Protein AF-N4TQP7-F1 (afdb_monomer)

Radius of gyration: 38.08 Å; Cα contacts (8 Å, |Δi|>4): 52; chains: 1; bounding box: 84×31×105 Å

Solvent-accessible surface area (backbone atoms only — not comparable to full-atom values): 7926 Å² total; per-residue (Å²): 114,68,70,67,52,52,54,52,51,53,54,51,49,54,50,49,52,52,56,69,66,53,67,71,96,81,63,83,68,59,61,45,75,50,75,42,82,90,79,52,27,35,31,41,35,31,68,82,77,72,43,75,48,69,77,42,69,65,76,57,92,78,57,82,80,62,89,56,49,68,59,50,53,52,50,52,52,51,52,53,53,51,54,52,51,54,50,52,53,52,50,54,52,52,50,57,53,49,55,51,53,53,49,55,51,50,55,50,51,53,50,52,52,52,50,54,54,49,51,54,50,50,53,53,51,53,54,53,51,57,53,57,65,74,77,110

Foldseek 3Di:
DVVVVVVVVVVVVVVVVVVVVPDDPPDDDQWDWDADPVLRKIWIARVPVRDIDTRHRDPCVPVDDDPCPVVVVVVVVVVVVVVVVVVVVVVVVVVVVVVVVVVVVVVVVVVVVVVVVVVVVVVVVVVVVVVVVVVD

Organism: NCBI:txid992035

Structure (mmCIF, N/CA/C/O backbone):
data_AF-N4TQP7-F1
#
_entry.id   AF-N4TQP7-F1
#
loop_
_atom_site.group_PDB
_atom_site.id
_atom_site.type_symbol
_atom_site.label_atom_id
_atom_site.label_alt_id
_atom_site.label_comp_id
_atom_site.label_asym_id
_atom_site.label_entity_id
_atom_site.label_seq_id
_atom_site.pdbx_PDB_ins_code
_atom_site.Cartn_x
_atom_site.Cartn_y
_atom_site.Cartn_z
_atom_site.occupancy
_atom_site.B_iso_or_equiv
_atom_site.auth_seq_id
_atom_site.auth_comp_id
_atom_site.auth_asym_id
_atom_site.auth_atom_id
_atom_site.pdbx_PDB_model_num
ATOM 1 N N . MET A 1 1 ? 6.923 -3.832 2.686 1.00 53.50 1 MET A N 1
ATOM 2 C CA . MET A 1 1 ? 7.119 -4.840 3.756 1.00 53.50 1 MET A CA 1
ATOM 3 C C . MET A 1 1 ? 6.711 -4.309 5.133 1.00 53.50 1 MET A C 1
ATOM 5 O O . MET A 1 1 ? 6.018 -5.025 5.838 1.00 53.50 1 MET A O 1
ATOM 9 N N . PHE A 1 2 ? 7.025 -3.051 5.471 1.00 53.41 2 PHE A N 1
ATOM 10 C CA . PHE A 1 2 ? 6.707 -2.422 6.765 1.00 53.41 2 PHE A CA 1
ATOM 11 C C . PHE A 1 2 ? 5.224 -2.457 7.191 1.00 53.41 2 PHE A C 1
ATOM 13 O O . PHE A 1 2 ? 4.938 -2.881 8.305 1.00 53.41 2 PHE A O 1
ATOM 20 N N . PHE A 1 3 ? 4.270 -2.126 6.312 1.00 49.91 3 PHE A N 1
ATOM 21 C CA . PHE A 1 3 ? 2.833 -2.115 6.661 1.00 49.91 3 PHE A CA 1
ATOM 22 C C . PHE A 1 3 ? 2.300 -3.467 7.172 1.00 49.91 3 PHE A C 1
ATOM 24 O O . PHE A 1 3 ? 1.521 -3.523 8.121 1.00 49.91 3 PHE A O 1
ATOM 31 N N . LYS A 1 4 ? 2.779 -4.571 6.587 1.00 55.00 4 LYS A N 1
ATOM 32 C CA . LYS A 1 4 ? 2.348 -5.935 6.931 1.00 55.00 4 LYS A CA 1
ATOM 33 C C . LYS A 1 4 ? 2.847 -6.369 8.313 1.00 55.00 4 LYS A C 1
ATOM 35 O O . LYS A 1 4 ? 2.206 -7.180 8.974 1.00 55.00 4 LYS A O 1
ATOM 40 N N . THR A 1 5 ? 3.989 -5.835 8.738 1.00 60.06 5 THR A N 1
ATOM 41 C CA . THR A 1 5 ? 4.573 -6.091 10.059 1.00 60.06 5 THR A CA 1
ATOM 42 C C . THR A 1 5 ? 3.866 -5.262 11.129 1.00 60.06 5 THR A C 1
ATOM 44 O O . THR A 1 5 ? 3.527 -5.801 12.177 1.00 60.06 5 THR A O 1
ATOM 47 N N . TYR A 1 6 ? 3.551 -3.995 10.834 1.00 56.44 6 TYR A N 1
ATOM 48 C CA . TYR A 1 6 ? 2.815 -3.114 11.749 1.00 56.44 6 TYR A CA 1
ATOM 49 C C . TYR A 1 6 ? 1.389 -3.602 12.032 1.00 56.44 6 TYR A C 1
ATOM 51 O O . TYR A 1 6 ? 0.987 -3.638 13.191 1.00 56.44 6 TYR A O 1
ATOM 59 N N . GLN A 1 7 ? 0.648 -4.064 11.017 1.00 65.56 7 GLN A N 1
ATOM 60 C CA . GLN A 1 7 ? -0.688 -4.644 11.229 1.00 65.56 7 GLN A CA 1
ATOM 61 C C . GLN A 1 7 ? -0.661 -5.896 12.113 1.00 65.56 7 GLN A C 1
ATOM 63 O O . GLN A 1 7 ? -1.535 -6.071 12.958 1.00 65.56 7 GLN A O 1
ATOM 68 N N . LYS A 1 8 ? 0.353 -6.758 11.955 1.00 63.94 8 LYS A N 1
ATOM 69 C CA . LYS A 1 8 ? 0.522 -7.942 12.810 1.00 63.94 8 LYS A CA 1
ATOM 70 C C . LYS A 1 8 ? 0.867 -7.567 14.248 1.00 63.94 8 LYS A C 1
ATOM 72 O O . LYS A 1 8 ? 0.376 -8.214 15.166 1.00 63.94 8 LYS A O 1
ATOM 77 N N . LEU A 1 9 ? 1.674 -6.523 14.438 1.00 64.75 9 LEU A N 1
ATOM 78 C CA . LEU A 1 9 ? 2.055 -6.039 15.763 1.00 64.75 9 LEU A CA 1
ATOM 79 C C . LEU A 1 9 ? 0.866 -5.403 16.499 1.00 64.75 9 LEU A C 1
ATOM 81 O O . LEU A 1 9 ? 0.650 -5.694 17.670 1.00 64.75 9 LEU A O 1
ATOM 85 N N . LEU A 1 10 ? 0.068 -4.591 15.798 1.00 65.94 10 LEU A N 1
ATOM 86 C CA . LEU A 1 10 ? -1.147 -3.977 16.343 1.00 65.94 10 LEU A CA 1
ATOM 87 C C . LEU A 1 10 ? -2.216 -5.030 16.658 1.00 65.94 10 LEU A C 1
ATOM 89 O O . LEU A 1 10 ? -2.784 -5.011 17.744 1.00 65.94 10 LEU A O 1
ATOM 93 N N . GLY A 1 11 ? -2.426 -6.002 15.763 1.00 69.88 11 GLY A N 1
ATOM 94 C CA . GLY A 1 11 ? -3.351 -7.111 16.004 1.00 69.88 11 GLY A CA 1
ATOM 95 C C . GLY A 1 11 ? -2.948 -7.971 17.206 1.00 69.88 11 GLY A C 1
ATOM 96 O O . GLY A 1 11 ? -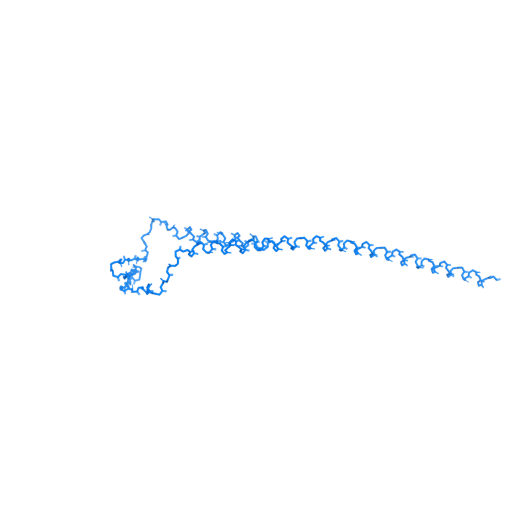3.791 -8.287 18.042 1.00 69.88 11 GLY A O 1
ATOM 97 N N . ALA A 1 12 ? -1.657 -8.294 17.339 1.00 68.06 12 ALA A N 1
ATOM 98 C CA . ALA A 1 12 ? -1.134 -9.039 18.483 1.00 68.06 12 ALA A CA 1
ATOM 99 C C . ALA A 1 12 ? -1.191 -8.228 19.790 1.00 68.06 12 ALA A C 1
ATOM 101 O O . ALA A 1 12 ? -1.510 -8.787 20.835 1.00 68.06 12 ALA A O 1
ATOM 102 N N . GLY A 1 13 ? -0.940 -6.916 19.733 1.00 66.06 13 GLY A N 1
ATOM 103 C CA . GLY A 1 13 ? -1.047 -6.017 20.884 1.00 66.06 13 GLY A CA 1
ATOM 104 C C . GLY A 1 13 ? -2.481 -5.885 21.401 1.00 66.06 13 GLY A C 1
ATOM 105 O O . GLY A 1 13 ? -2.708 -5.976 22.605 1.00 66.06 13 GLY A O 1
ATOM 106 N N . CYS A 1 14 ? -3.465 -5.757 20.507 1.00 61.47 14 CYS A N 1
ATOM 107 C CA . CYS A 1 14 ? -4.879 -5.720 20.887 1.00 61.47 14 CYS A CA 1
ATOM 108 C C . CYS A 1 14 ? -5.357 -7.054 21.480 1.00 61.47 14 CYS A C 1
ATOM 110 O O . CYS A 1 14 ? -6.093 -7.051 22.463 1.00 61.47 14 CYS A O 1
ATOM 112 N N . LEU A 1 15 ? -4.905 -8.189 20.934 1.00 62.16 15 LEU A N 1
ATOM 113 C CA . LEU A 1 15 ? -5.193 -9.517 21.489 1.00 62.16 15 LEU A CA 1
ATOM 114 C C . LEU A 1 15 ? -4.537 -9.725 22.858 1.00 62.16 15 LEU A C 1
ATOM 116 O O . LEU A 1 15 ? -5.170 -10.272 23.754 1.00 62.16 15 LEU A O 1
ATOM 120 N N . ALA A 1 16 ? -3.305 -9.249 23.048 1.00 62.97 16 ALA A N 1
ATOM 121 C CA . ALA A 1 16 ? -2.622 -9.307 24.337 1.00 62.97 16 ALA A CA 1
ATOM 122 C C . ALA A 1 16 ? -3.318 -8.438 25.396 1.00 62.97 16 ALA A C 1
ATOM 124 O O . ALA A 1 16 ? -3.469 -8.882 26.528 1.00 62.97 16 ALA A O 1
ATOM 125 N N . LEU A 1 17 ? -3.805 -7.245 25.036 1.00 59.75 17 LEU A N 1
ATOM 126 C CA . LEU A 1 17 ? -4.599 -6.400 25.937 1.00 59.75 17 LEU A CA 1
ATOM 127 C C . LEU A 1 17 ? -5.967 -7.017 26.257 1.00 59.75 17 LEU A C 1
ATOM 129 O O . LEU A 1 17 ? -6.409 -6.943 27.399 1.00 59.75 17 LEU A O 1
ATOM 133 N N . TYR A 1 18 ? -6.615 -7.664 25.284 1.00 57.94 18 TYR A N 1
ATOM 134 C CA . TYR A 1 18 ? -7.867 -8.388 25.511 1.00 57.94 18 TYR A CA 1
ATOM 135 C C . TYR A 1 18 ? -7.669 -9.588 26.447 1.00 57.94 18 TYR A C 1
ATOM 137 O O . TYR A 1 18 ? -8.472 -9.798 27.347 1.00 57.94 18 TYR A O 1
ATOM 145 N N . LEU A 1 19 ? -6.572 -10.335 26.293 1.00 57.09 19 LEU A N 1
ATOM 146 C CA . LEU A 1 19 ? -6.245 -11.481 27.148 1.00 57.09 19 LEU A CA 1
ATOM 147 C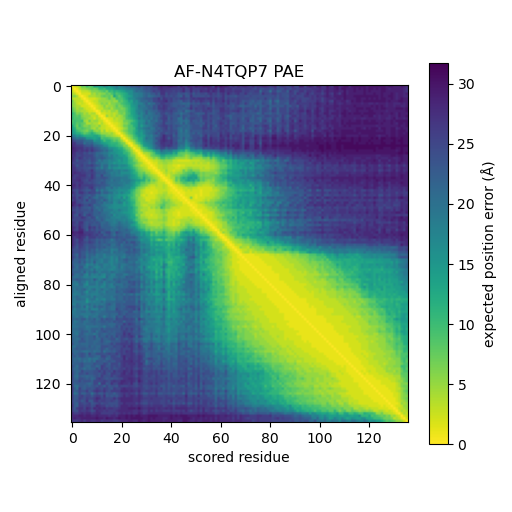 C . LEU A 1 19 ? -5.720 -11.070 28.532 1.00 57.09 19 LEU A C 1
ATOM 149 O O . LEU A 1 19 ? -6.033 -11.738 29.507 1.00 57.09 19 LEU A O 1
ATOM 153 N N . ALA A 1 20 ? -4.977 -9.966 28.647 1.00 58.41 20 ALA A N 1
ATOM 154 C CA . ALA A 1 20 ? -4.545 -9.418 29.936 1.00 58.41 20 ALA A CA 1
ATOM 155 C C . ALA A 1 20 ? -5.687 -8.713 30.695 1.00 58.41 20 ALA A C 1
ATOM 157 O O . ALA A 1 20 ? -5.645 -8.621 31.918 1.00 58.41 20 ALA A O 1
ATOM 158 N N . GLY A 1 21 ? -6.702 -8.217 29.979 1.00 48.16 21 GLY A N 1
ATOM 159 C CA . GLY A 1 21 ? -7.928 -7.646 30.544 1.00 48.16 21 GLY A CA 1
ATOM 160 C C . GLY A 1 21 ? -9.041 -8.669 30.799 1.00 48.16 21 GLY A C 1
ATOM 161 O O . GLY A 1 21 ? -9.975 -8.377 31.543 1.00 48.16 21 GLY A O 1
ATOM 162 N N . CYS A 1 22 ? -8.947 -9.871 30.222 1.00 51.03 22 CYS A N 1
ATOM 163 C CA . CYS A 1 22 ? -9.794 -11.013 30.554 1.00 51.03 22 CYS A CA 1
ATOM 164 C C . CYS A 1 22 ? -9.239 -11.658 31.827 1.00 51.03 22 CYS A C 1
ATOM 166 O O . CYS A 1 22 ? -8.525 -12.658 31.779 1.00 51.03 22 CYS A O 1
ATOM 168 N N . GLY A 1 23 ? -9.503 -10.996 32.956 1.00 46.12 23 GLY A N 1
ATOM 169 C CA . GLY A 1 23 ? -9.049 -11.392 34.280 1.00 46.12 23 GLY A CA 1
ATOM 170 C C . GLY A 1 23 ? -9.247 -12.883 34.527 1.00 46.12 23 GLY A C 1
ATOM 171 O O . GLY A 1 23 ? -10.346 -13.415 34.419 1.00 46.12 23 GLY A O 1
ATOM 172 N N . SER A 1 24 ? -8.150 -13.548 34.864 1.00 45.09 24 SER A N 1
ATOM 173 C CA . SER A 1 24 ? -8.170 -14.827 35.552 1.00 45.09 24 SER A CA 1
ATOM 174 C C . SER A 1 24 ? -8.928 -14.665 36.872 1.00 45.09 24 SER A C 1
ATOM 176 O O . SER A 1 24 ? -8.518 -13.867 37.717 1.00 45.09 24 SER A O 1
ATOM 178 N N . ASP A 1 25 ? -9.996 -15.440 37.039 1.00 52.34 25 ASP A N 1
ATOM 179 C CA . ASP A 1 25 ? -10.916 -15.500 38.186 1.00 52.34 25 ASP A CA 1
ATOM 180 C C . ASP A 1 25 ? -10.275 -15.960 39.521 1.00 52.34 25 ASP A C 1
ATOM 182 O O . ASP A 1 25 ? -10.877 -16.725 40.271 1.00 52.34 25 ASP A O 1
ATOM 186 N N . SER A 1 26 ? -9.040 -15.566 39.853 1.00 55.50 26 SER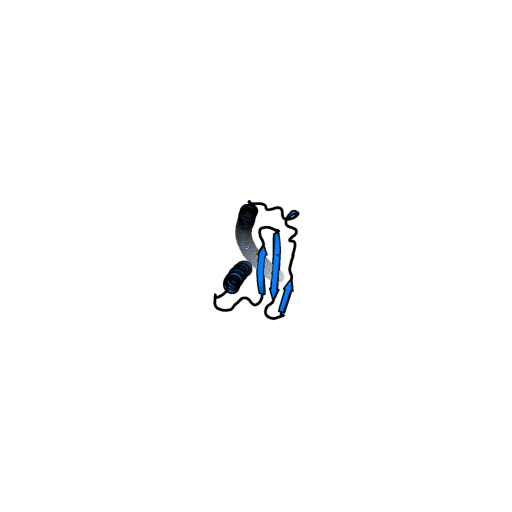 A N 1
ATOM 187 C CA . SER A 1 26 ? -8.334 -16.111 41.029 1.00 55.50 26 SER A CA 1
ATOM 188 C C . SER A 1 26 ? -7.754 -15.087 42.003 1.00 55.50 26 SER A C 1
ATOM 190 O O . SER A 1 26 ? -7.046 -15.475 42.931 1.00 55.50 26 SER A O 1
ATOM 192 N N . SER A 1 27 ? -8.020 -13.795 41.829 1.00 58.97 27 SER A N 1
ATOM 193 C CA . SER A 1 27 ? -7.645 -12.775 42.809 1.00 58.97 27 SER A CA 1
ATOM 194 C C . SER A 1 27 ? -8.788 -11.784 42.948 1.00 58.97 27 SER A C 1
ATOM 196 O O . SER A 1 27 ? -9.311 -11.306 41.942 1.00 58.97 27 SER A O 1
ATOM 198 N N . GLU A 1 28 ? -9.205 -11.507 44.185 1.00 63.19 28 GLU A N 1
ATOM 199 C CA . GLU A 1 28 ? -10.145 -10.418 44.432 1.00 63.19 28 GLU A CA 1
ATOM 200 C C . GLU A 1 28 ? -9.590 -9.126 43.815 1.00 63.19 28 GLU A C 1
ATOM 202 O O . GLU A 1 28 ? -8.407 -8.819 43.994 1.00 63.19 28 GLU A O 1
ATOM 207 N N . PRO A 1 29 ? -10.411 -8.357 43.086 1.00 64.56 29 PRO A N 1
ATOM 208 C CA . PRO A 1 29 ? -9.943 -7.136 42.459 1.00 64.56 29 PRO A CA 1
ATOM 209 C C . PRO A 1 29 ? -9.468 -6.150 43.536 1.00 64.56 29 PRO A C 1
ATOM 211 O O . PRO A 1 29 ? -10.190 -5.850 44.488 1.00 64.56 29 PRO A O 1
ATOM 214 N N . LEU A 1 30 ? -8.242 -5.638 43.375 1.00 72.69 30 LEU A N 1
ATOM 215 C CA . LEU A 1 30 ? -7.643 -4.638 44.277 1.00 72.69 30 LEU A CA 1
ATOM 216 C C . LEU A 1 30 ? -8.467 -3.343 44.324 1.00 72.69 30 LEU A C 1
ATOM 218 O O . LEU A 1 30 ? -8.459 -2.627 45.327 1.00 72.69 30 LEU A O 1
ATOM 222 N N . VAL A 1 31 ? -9.184 -3.074 43.230 1.00 75.88 31 VAL A N 1
ATOM 223 C CA . VAL A 1 31 ? -10.126 -1.972 43.088 1.00 75.88 31 VAL A CA 1
ATOM 224 C C . VAL A 1 31 ? -11.500 -2.532 42.749 1.00 75.88 31 VAL A C 1
ATOM 226 O O . VAL A 1 31 ? -11.690 -3.145 41.699 1.00 75.88 31 VAL A O 1
ATOM 229 N N . GLU A 1 32 ? -12.464 -2.283 43.621 1.00 80.38 32 GLU A N 1
ATOM 230 C CA . GLU A 1 32 ? -13.862 -2.640 43.429 1.00 80.38 32 GLU A CA 1
ATOM 231 C C . GLU A 1 32 ? -14.645 -1.420 42.934 1.00 80.38 32 GLU A C 1
ATOM 233 O O . GLU A 1 32 ? -14.463 -0.302 43.420 1.00 80.38 32 GLU A O 1
ATOM 238 N N . VAL A 1 33 ? -15.494 -1.622 41.924 1.00 82.00 33 VAL A N 1
ATOM 239 C CA . VAL A 1 33 ? -16.326 -0.564 41.343 1.00 82.00 33 VAL A CA 1
ATOM 240 C C . VAL A 1 33 ? -17.785 -0.967 41.462 1.00 82.00 33 VAL A C 1
ATOM 242 O O . VAL A 1 33 ? -18.292 -1.774 40.682 1.00 82.00 33 VAL A O 1
ATOM 245 N N . GLU A 1 34 ? -18.478 -0.356 42.411 1.00 80.69 34 GLU A N 1
ATOM 246 C CA . GLU A 1 34 ? -19.910 -0.523 42.604 1.00 80.69 34 GLU A CA 1
ATOM 247 C C . GLU A 1 34 ? -20.659 0.519 41.764 1.00 80.69 34 GLU A C 1
ATOM 249 O O . GLU A 1 34 ? -20.436 1.729 41.867 1.00 80.69 34 GLU A O 1
ATOM 254 N N . LYS A 1 35 ? -21.564 0.056 40.899 1.00 77.81 35 LYS A N 1
ATOM 255 C CA . LYS A 1 35 ? -22.428 0.928 40.093 1.00 77.81 35 LYS A CA 1
ATOM 256 C C . LYS A 1 35 ? -23.825 0.923 40.689 1.00 77.81 35 LYS A C 1
ATOM 258 O O . LYS A 1 35 ? -24.501 -0.101 40.642 1.00 77.81 35 LYS A O 1
ATOM 263 N N . ASN A 1 36 ? -24.290 2.070 41.172 1.00 71.94 36 ASN A N 1
ATOM 264 C CA . ASN A 1 36 ? -25.671 2.220 41.599 1.00 71.94 36 ASN A CA 1
ATOM 265 C C . ASN A 1 36 ? -26.514 2.764 40.434 1.00 71.94 36 ASN A C 1
ATOM 267 O O . ASN A 1 36 ? -26.424 3.926 40.033 1.00 71.94 36 ASN A O 1
ATOM 271 N N . SER A 1 37 ? -27.333 1.890 39.846 1.00 64.88 37 SER A N 1
ATOM 272 C CA . SER A 1 37 ? -28.193 2.228 38.708 1.00 64.88 37 SER A CA 1
ATOM 273 C C . SER A 1 37 ? -29.347 3.164 39.072 1.00 64.88 37 SER A C 1
ATOM 275 O O . SER A 1 37 ? -29.848 3.856 38.191 1.00 64.88 37 SER A O 1
ATOM 277 N N . PHE A 1 38 ? -29.767 3.211 40.341 1.00 66.44 38 PHE A N 1
ATOM 278 C CA . PHE A 1 38 ? -30.926 3.998 40.776 1.00 66.44 38 PHE A CA 1
ATOM 279 C C . PHE A 1 38 ? -30.624 5.493 40.896 1.00 66.44 38 PHE A C 1
ATOM 281 O O . PHE A 1 38 ? -31.474 6.318 40.578 1.00 66.44 38 PHE A O 1
ATOM 288 N N . ASN A 1 39 ? -29.414 5.856 41.319 1.00 70.00 39 ASN A N 1
ATOM 289 C CA . ASN A 1 39 ? -28.984 7.251 41.475 1.00 70.00 39 ASN A CA 1
ATOM 290 C C . ASN A 1 39 ? -27.880 7.656 40.476 1.00 70.00 39 ASN A C 1
ATOM 292 O O . ASN A 1 39 ? -27.411 8.792 40.508 1.00 70.00 39 ASN A O 1
ATOM 296 N N . SER A 1 40 ? -27.478 6.747 39.575 1.00 70.88 40 SER A N 1
ATOM 297 C CA . SER A 1 40 ? -26.370 6.937 38.626 1.00 70.88 40 SER A CA 1
ATOM 298 C C . SER A 1 40 ? -25.041 7.326 39.288 1.00 70.88 40 SER A C 1
ATOM 300 O O . SER A 1 40 ? -24.207 7.973 38.646 1.00 70.88 40 SER A O 1
ATOM 302 N N . THR A 1 41 ? -24.830 6.940 40.549 1.00 79.62 41 THR A N 1
ATOM 303 C CA . THR A 1 41 ? -23.548 7.133 41.225 1.00 79.62 41 THR A CA 1
ATOM 304 C C . THR A 1 41 ? -22.661 5.907 41.067 1.00 79.62 41 THR A C 1
ATOM 306 O O . THR A 1 41 ? -23.118 4.765 40.946 1.00 79.62 41 THR A O 1
ATOM 309 N N . VAL A 1 42 ? -21.360 6.162 41.012 1.00 85.88 42 VAL A N 1
ATOM 310 C CA . VAL A 1 42 ? -20.334 5.127 41.061 1.00 85.88 42 VAL A CA 1
ATOM 311 C C . VAL A 1 42 ? -19.606 5.252 42.389 1.00 85.88 42 VAL A C 1
ATOM 313 O O . VAL A 1 42 ? -19.310 6.356 42.845 1.00 85.88 42 VAL A O 1
ATOM 316 N N . LYS A 1 43 ? -19.324 4.111 43.002 1.00 87.75 43 LYS A N 1
ATOM 317 C CA . LYS A 1 43 ? -18.469 4.001 44.172 1.00 87.75 43 LYS A CA 1
ATOM 318 C C . LYS A 1 43 ? -17.236 3.195 43.784 1.00 87.75 43 LYS A C 1
ATOM 320 O O . LYS A 1 43 ? -17.347 2.156 43.139 1.00 87.75 43 LYS A O 1
ATOM 325 N N . ILE A 1 44 ? -16.064 3.720 44.117 1.00 87.19 44 ILE A N 1
ATOM 326 C CA . ILE A 1 44 ? -14.768 3.093 43.852 1.00 87.19 44 ILE A CA 1
ATOM 327 C C . ILE A 1 44 ? -14.111 2.818 45.196 1.00 87.19 44 ILE A C 1
ATOM 329 O O . ILE A 1 44 ? -13.943 3.735 45.997 1.00 87.19 44 ILE A O 1
ATOM 333 N N . ILE A 1 45 ? -13.732 1.568 45.429 1.00 86.56 45 ILE A N 1
ATOM 334 C CA . ILE A 1 45 ? -13.084 1.120 46.658 1.00 86.56 45 ILE A CA 1
ATOM 335 C C . ILE A 1 45 ? -11.708 0.577 46.285 1.00 86.56 45 ILE A C 1
ATOM 337 O O . ILE A 1 45 ? -11.616 -0.421 45.576 1.00 86.56 45 ILE A O 1
ATOM 341 N N . SER A 1 46 ? -10.635 1.211 46.754 1.00 85.50 46 SER A N 1
ATOM 342 C CA . SER A 1 46 ? -9.293 0.620 46.732 1.00 85.50 46 SER A CA 1
ATOM 343 C C . SER A 1 46 ? -9.073 -0.124 48.042 1.00 85.50 46 SER A C 1
ATOM 345 O O . SER A 1 46 ? -8.929 0.499 49.097 1.00 85.50 46 SER A O 1
ATOM 347 N N . LYS A 1 47 ? -9.035 -1.459 47.983 1.00 81.88 47 LYS A N 1
ATOM 348 C CA . LYS A 1 47 ? -8.738 -2.302 49.153 1.00 81.88 47 LYS A CA 1
ATOM 349 C C . LYS A 1 47 ? -7.278 -2.151 49.587 1.00 81.88 47 LYS A C 1
ATOM 351 O O . LYS A 1 47 ? -6.992 -2.172 50.779 1.00 81.88 47 LYS A O 1
ATOM 356 N N . THR A 1 48 ? -6.364 -1.972 48.630 1.00 81.38 48 THR A N 1
ATOM 357 C CA . THR A 1 48 ? -4.924 -1.811 48.890 1.00 81.38 48 THR A CA 1
ATOM 358 C C . THR A 1 48 ? -4.612 -0.515 49.624 1.00 81.38 48 THR A C 1
ATOM 360 O O . THR A 1 48 ? -3.830 -0.526 50.570 1.00 81.38 48 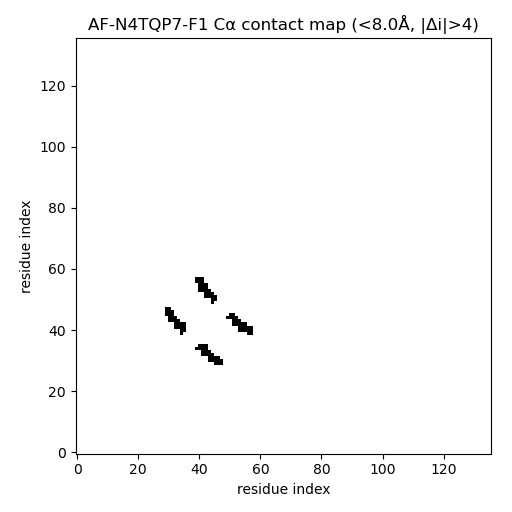THR A O 1
ATOM 363 N N . ASP A 1 49 ? -5.244 0.584 49.213 1.00 84.56 49 ASP A N 1
ATOM 364 C CA . ASP A 1 49 ? -4.972 1.907 49.783 1.00 84.56 49 ASP A CA 1
ATOM 365 C C . ASP A 1 49 ? -5.949 2.275 50.907 1.00 84.56 49 ASP A C 1
ATOM 367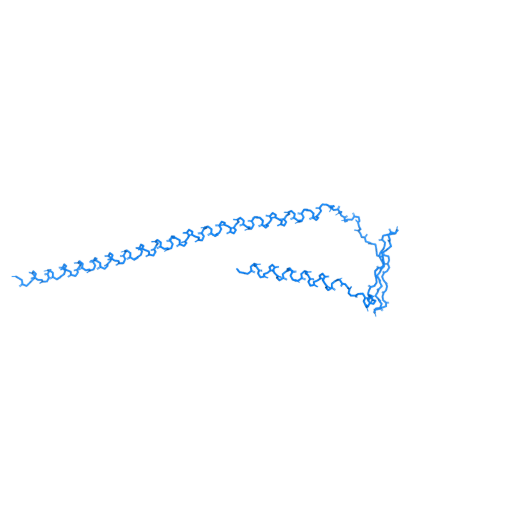 O O . ASP A 1 49 ? -5.798 3.319 51.539 1.00 84.56 49 ASP A O 1
ATOM 371 N N . ASN A 1 50 ? -6.953 1.425 51.159 1.00 84.62 50 ASN A N 1
ATOM 372 C CA . ASN A 1 50 ? -8.065 1.684 52.073 1.00 84.62 50 ASN A CA 1
ATOM 373 C C . ASN A 1 50 ? -8.765 3.026 51.773 1.00 84.62 50 ASN A C 1
ATOM 375 O O . ASN A 1 50 ? -9.098 3.798 52.674 1.00 84.62 50 ASN A O 1
ATOM 379 N N . ILE A 1 51 ? -8.944 3.321 50.481 1.00 86.50 51 ILE A N 1
ATOM 380 C CA . ILE A 1 51 ? -9.582 4.545 49.987 1.00 86.50 51 ILE A CA 1
ATOM 381 C C . ILE A 1 51 ? -10.948 4.186 49.422 1.00 86.50 51 ILE A C 1
ATOM 383 O O . ILE A 1 51 ? -11.071 3.289 48.591 1.00 86.50 51 ILE A O 1
ATOM 387 N N . GLU A 1 52 ? -11.959 4.953 49.811 1.00 88.75 52 GLU A N 1
ATOM 388 C CA . GLU A 1 52 ? -13.297 4.862 49.248 1.00 88.75 52 GLU A CA 1
ATOM 389 C C . GLU A 1 52 ? -13.711 6.208 48.655 1.00 88.75 52 GLU A C 1
ATOM 391 O O . GLU A 1 52 ? -13.681 7.242 49.323 1.00 88.75 52 GLU A O 1
ATOM 396 N N . ILE A 1 53 ? -14.106 6.189 47.385 1.00 86.62 53 ILE A N 1
ATOM 397 C CA . ILE A 1 53 ? -14.640 7.343 46.671 1.00 86.62 53 ILE A CA 1
ATOM 398 C C . ILE A 1 53 ? -16.103 7.041 46.362 1.00 86.62 53 ILE A C 1
ATOM 400 O O . ILE A 1 53 ? -16.400 6.188 45.525 1.00 86.62 53 ILE A O 1
ATOM 404 N N . GLN A 1 54 ? -17.012 7.722 47.055 1.00 88.12 54 GLN A N 1
ATOM 405 C CA . GLN A 1 54 ? -18.460 7.568 46.896 1.00 88.12 54 GLN A CA 1
ATOM 406 C C . GLN A 1 54 ? -19.053 8.698 46.045 1.00 88.12 54 GLN A C 1
ATOM 408 O O . GLN A 1 54 ? -18.388 9.689 45.745 1.00 88.12 54 GLN A O 1
ATOM 413 N N . ASP A 1 55 ? -20.320 8.536 45.658 1.00 84.75 55 ASP A N 1
ATOM 414 C CA . ASP A 1 55 ? -21.133 9.570 45.007 1.00 84.75 55 ASP A CA 1
ATOM 415 C C . ASP A 1 55 ? -20.530 10.176 43.730 1.00 84.75 55 ASP A C 1
ATOM 417 O O . ASP A 1 55 ? -20.829 11.315 43.357 1.00 84.75 55 ASP A O 1
ATOM 421 N N . LEU A 1 56 ? -19.723 9.399 42.996 1.00 84.25 56 LEU A N 1
ATOM 422 C CA . LEU A 1 56 ? -19.199 9.832 41.705 1.00 84.25 56 LEU A CA 1
ATOM 423 C C . LEU A 1 56 ? -20.349 9.953 40.712 1.00 84.25 56 LEU A C 1
ATOM 425 O O . LEU A 1 56 ? -20.842 8.966 40.157 1.00 84.25 56 LEU A O 1
ATOM 429 N N . LYS A 1 57 ? -20.772 11.192 40.477 1.00 82.00 57 LYS A N 1
ATOM 430 C CA . LYS A 1 57 ? -21.792 11.520 39.493 1.00 82.00 57 LYS A CA 1
ATOM 431 C C . LYS A 1 57 ? -21.159 11.562 38.110 1.00 82.00 57 LYS A C 1
ATOM 433 O O . LYS A 1 57 ? -20.480 12.519 37.743 1.00 82.00 57 LYS A O 1
ATOM 438 N N . LEU A 1 58 ? -21.404 10.523 37.321 1.00 73.94 58 LEU A N 1
ATOM 439 C CA . LEU A 1 58 ? -20.986 10.515 35.925 1.00 73.94 58 LEU A CA 1
ATOM 440 C C . LEU A 1 58 ? -21.817 11.540 35.146 1.00 73.94 58 LEU A C 1
ATOM 442 O O . LEU A 1 58 ? -23.048 11.481 35.152 1.00 73.94 58 LEU A O 1
ATOM 446 N N . ASN A 1 59 ? -21.158 12.457 34.435 1.00 72.81 59 ASN A N 1
ATOM 447 C CA . ASN A 1 59 ? -21.826 13.397 33.537 1.00 72.81 59 ASN A CA 1
ATOM 448 C C . ASN A 1 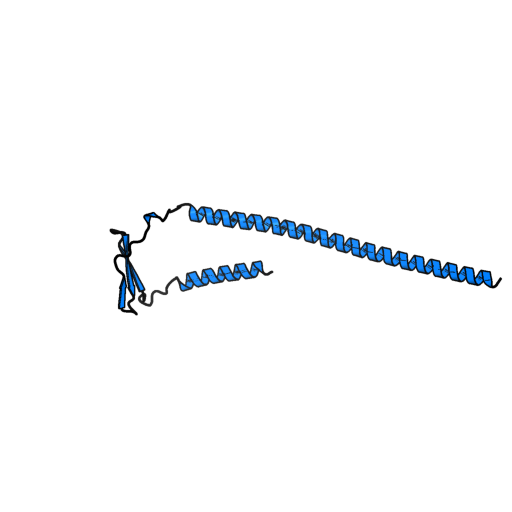59 ? -22.292 12.691 32.250 1.00 72.81 59 ASN A C 1
ATOM 450 O O . ASN A 1 59 ? -21.763 12.923 31.166 1.00 72.81 59 ASN A O 1
ATOM 454 N N . ARG A 1 60 ? -23.280 11.797 32.374 1.00 66.00 60 ARG A N 1
ATOM 455 C CA . ARG A 1 60 ? -23.866 11.071 31.235 1.00 66.00 60 ARG A CA 1
ATOM 456 C C . ARG A 1 60 ? -24.732 11.957 30.342 1.00 66.00 60 ARG A C 1
ATOM 458 O O . ARG A 1 60 ? -24.991 11.578 29.210 1.00 66.00 60 ARG A O 1
ATOM 465 N N . GLY A 1 61 ? -25.160 13.126 30.829 1.00 65.75 61 GLY A N 1
ATOM 466 C CA . GLY A 1 61 ? -25.982 14.072 30.065 1.00 65.75 61 GLY A CA 1
ATOM 467 C C . GLY A 1 61 ? -25.273 14.656 28.840 1.00 65.75 61 GLY A C 1
ATOM 468 O O . GLY A 1 61 ? -25.943 15.118 27.927 1.00 65.75 61 GLY A O 1
ATOM 469 N N . ASN A 1 62 ? -23.939 14.581 28.802 1.00 63.97 62 ASN A N 1
ATOM 470 C CA . ASN A 1 62 ? -23.120 14.973 27.653 1.00 63.97 62 ASN A CA 1
ATOM 471 C C . ASN A 1 62 ? -22.630 13.775 26.819 1.00 63.97 62 ASN A C 1
ATOM 473 O O . ASN A 1 62 ? -21.851 13.953 25.886 1.00 63.97 62 ASN A O 1
ATOM 477 N N . CYS A 1 63 ? -23.025 12.549 27.174 1.00 69.75 63 CYS A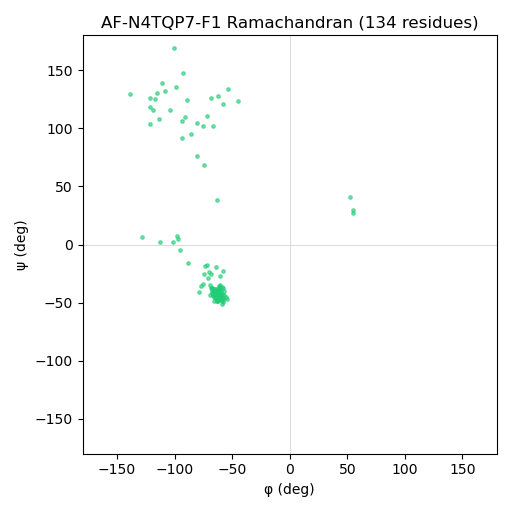 N 1
ATOM 478 C CA . CYS A 1 63 ? -22.673 11.349 26.426 1.00 69.75 63 CYS A CA 1
ATOM 479 C C . CYS A 1 63 ? -23.787 11.049 25.423 1.00 69.75 63 CYS A C 1
ATOM 481 O O . CYS A 1 63 ? -24.756 10.361 25.744 1.00 69.75 63 CYS A O 1
ATOM 483 N N . GLU A 1 64 ? -23.651 11.564 24.205 1.00 70.44 64 GLU A N 1
ATOM 484 C CA . GLU A 1 64 ? -24.538 11.196 23.105 1.00 70.44 64 GLU A CA 1
ATOM 485 C C . GLU A 1 64 ? -24.212 9.764 22.659 1.00 70.44 64 GLU A C 1
ATOM 487 O O . GLU A 1 64 ? -23.126 9.473 22.155 1.00 70.44 64 GLU A O 1
ATOM 492 N N . HIS A 1 65 ? -25.129 8.833 22.924 1.00 69.88 65 HIS A N 1
ATOM 493 C CA . HIS A 1 65 ? -24.956 7.440 22.534 1.00 69.88 65 HIS A CA 1
ATOM 494 C C . HIS A 1 65 ? -25.434 7.241 21.095 1.00 69.88 65 HIS A C 1
ATOM 496 O O . HIS A 1 65 ? -26.617 7.009 20.849 1.00 69.88 65 HIS A O 1
ATOM 502 N N . ASP A 1 66 ? -24.509 7.313 20.140 1.00 79.12 66 ASP A N 1
ATOM 503 C CA . ASP A 1 66 ? -24.785 6.895 18.767 1.00 79.12 66 ASP A CA 1
ATOM 504 C C . ASP A 1 66 ? -24.804 5.360 18.698 1.00 79.12 66 ASP A C 1
ATOM 506 O O . ASP A 1 66 ? -23.763 4.699 18.680 1.00 79.12 66 ASP A O 1
ATOM 510 N N . GLN A 1 67 ? -26.008 4.787 18.651 1.00 81.69 67 GLN A N 1
ATOM 511 C CA . GLN A 1 67 ? -26.225 3.340 18.528 1.00 81.69 67 GLN A CA 1
ATOM 512 C C . GLN A 1 67 ? -25.568 2.750 17.269 1.00 81.69 67 GLN A C 1
ATOM 514 O O . GLN A 1 67 ? -25.251 1.562 17.233 1.00 81.69 67 GLN A O 1
ATOM 519 N N . ASN A 1 68 ? -25.314 3.580 16.254 1.00 89.19 68 ASN A N 1
ATOM 520 C CA . ASN A 1 68 ? -24.690 3.179 14.999 1.00 89.19 68 ASN A CA 1
ATOM 521 C C . ASN A 1 68 ? -23.183 3.459 14.962 1.00 89.19 68 ASN A C 1
ATOM 523 O O . ASN A 1 68 ? -22.557 3.229 13.928 1.00 89.19 68 ASN A O 1
ATOM 527 N N . PHE A 1 69 ? -22.577 3.921 16.059 1.00 86.12 69 PHE A N 1
ATOM 528 C CA . PHE A 1 69 ? -21.155 4.266 16.109 1.00 86.12 69 PHE A CA 1
ATOM 529 C C . PHE A 1 69 ? -20.251 3.110 15.667 1.00 86.12 69 PHE A C 1
ATOM 531 O O . PHE A 1 69 ? -19.362 3.294 14.838 1.00 86.12 69 PHE A O 1
ATOM 538 N N . LEU A 1 70 ? -20.521 1.895 16.157 1.00 86.00 70 LEU A N 1
ATOM 539 C CA . LEU A 1 70 ? -19.760 0.703 15.770 1.00 86.00 70 LEU A CA 1
ATOM 540 C C . LEU A 1 70 ? -19.914 0.382 14.279 1.00 86.00 70 LEU A C 1
ATOM 542 O O . LEU A 1 70 ? -18.935 0.036 13.625 1.00 86.00 70 LEU A O 1
ATOM 546 N N . VAL A 1 71 ? -21.122 0.533 13.732 1.00 92.75 71 VAL A N 1
ATOM 547 C CA . VAL A 1 71 ? -21.391 0.293 12.307 1.00 92.75 71 VAL A CA 1
ATOM 548 C C . VAL A 1 71 ? -20.642 1.309 11.444 1.00 92.75 71 VAL A C 1
ATOM 550 O O . VAL A 1 71 ? -19.981 0.913 10.486 1.00 92.75 71 VAL A O 1
ATOM 553 N N . LYS A 1 72 ? -20.674 2.596 11.816 1.00 93.25 72 LYS A N 1
ATOM 554 C CA . LYS A 1 72 ? -19.922 3.663 11.137 1.00 93.25 72 LYS A CA 1
ATOM 555 C C . LYS A 1 72 ? -18.419 3.395 11.166 1.00 93.25 72 LYS A C 1
ATOM 557 O O . LYS A 1 72 ? -17.796 3.403 10.114 1.00 93.25 72 LYS A O 1
ATOM 562 N N . LEU A 1 73 ? -17.860 3.048 12.329 1.00 92.31 73 LEU A N 1
ATOM 563 C CA . LEU A 1 73 ? -16.437 2.714 12.451 1.00 92.31 73 LEU A CA 1
ATOM 564 C C . LEU A 1 73 ? -16.030 1.541 11.554 1.00 92.31 73 LEU A C 1
ATOM 566 O O . LEU A 1 73 ? -14.985 1.600 10.908 1.00 92.31 73 LEU A O 1
ATOM 570 N N . ILE A 1 74 ? -16.840 0.480 11.497 1.00 93.44 74 ILE A N 1
ATOM 571 C CA . ILE A 1 74 ? -16.573 -0.674 10.627 1.00 93.44 74 ILE A CA 1
ATOM 572 C C . ILE A 1 74 ? -16.619 -0.254 9.152 1.00 93.44 74 ILE A C 1
ATOM 574 O O . ILE A 1 74 ? -15.738 -0.638 8.382 1.00 93.44 74 ILE A O 1
ATOM 578 N N . GLN A 1 75 ? -17.615 0.545 8.763 1.00 96.19 75 GLN A N 1
ATOM 579 C CA . GLN A 1 75 ? -17.780 1.041 7.397 1.00 96.19 75 GLN A CA 1
ATOM 580 C C . GLN A 1 75 ? -16.607 1.936 6.973 1.00 96.19 75 GLN A C 1
ATOM 582 O O . GLN A 1 75 ? -16.027 1.719 5.910 1.00 96.19 75 GLN A O 1
ATOM 587 N N . ASP A 1 76 ? -16.232 2.904 7.808 1.00 95.88 76 ASP A N 1
ATOM 588 C CA . ASP A 1 76 ? -15.129 3.832 7.549 1.00 95.88 76 ASP A CA 1
ATOM 589 C C . ASP A 1 76 ? -13.808 3.073 7.422 1.00 95.88 76 ASP A C 1
ATOM 591 O O . ASP A 1 76 ? -13.068 3.259 6.456 1.00 95.88 76 ASP A O 1
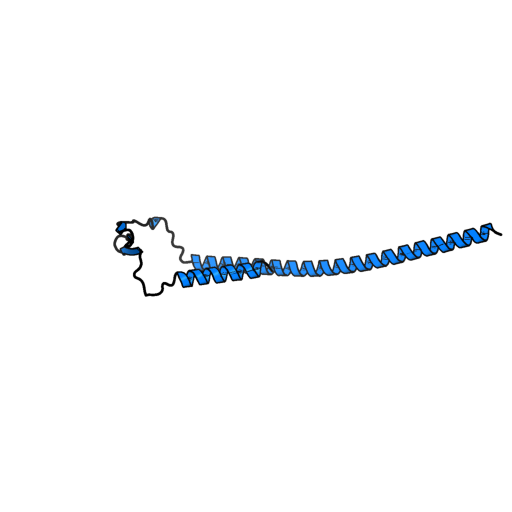ATOM 595 N N . THR A 1 77 ? -13.579 2.115 8.322 1.00 94.62 77 THR A N 1
ATOM 596 C CA . THR A 1 77 ? -12.419 1.222 8.261 1.00 94.62 77 THR A CA 1
ATOM 597 C C . THR A 1 77 ? -12.393 0.435 6.944 1.00 94.62 77 THR A C 1
ATOM 599 O O . THR A 1 77 ? -11.357 0.353 6.284 1.00 94.62 77 THR A O 1
ATOM 602 N N . ALA A 1 78 ? -13.525 -0.138 6.518 1.00 95.50 78 ALA A N 1
ATOM 603 C CA . ALA A 1 78 ? -13.613 -0.883 5.261 1.00 95.50 78 ALA A CA 1
ATOM 604 C C . ALA A 1 78 ? -13.358 0.008 4.031 1.00 95.50 78 ALA A C 1
ATOM 606 O O . ALA A 1 78 ? -12.658 -0.408 3.104 1.00 95.50 78 ALA A O 1
ATOM 607 N N . ASN A 1 79 ? -13.876 1.238 4.041 1.00 96.94 79 ASN A N 1
ATOM 608 C CA . ASN A 1 79 ? -13.670 2.219 2.977 1.00 96.94 79 ASN A CA 1
ATOM 609 C C . ASN A 1 79 ? -12.197 2.639 2.871 1.00 96.94 79 ASN A C 1
ATOM 611 O O . ASN A 1 79 ? -11.652 2.678 1.766 1.00 96.94 79 ASN A O 1
ATOM 615 N N . GLU A 1 80 ? -11.528 2.893 3.999 1.00 96.25 80 GLU A N 1
ATOM 616 C CA . GLU A 1 80 ? -10.092 3.192 4.026 1.00 96.25 80 GLU A CA 1
ATOM 617 C C . GLU A 1 80 ? -9.261 2.031 3.469 1.00 96.25 80 GLU A C 1
ATOM 619 O O . GLU A 1 80 ? -8.362 2.246 2.647 1.00 96.25 80 GLU A O 1
ATOM 624 N N . TYR A 1 81 ? -9.586 0.790 3.848 1.00 93.56 81 TYR A N 1
ATOM 625 C CA . TYR A 1 81 ? -8.910 -0.395 3.316 1.00 93.56 81 TYR A CA 1
ATOM 626 C C . TYR A 1 81 ? -9.103 -0.557 1.808 1.00 93.56 81 TYR A C 1
ATOM 628 O O . TYR A 1 81 ? -8.141 -0.869 1.097 1.00 93.56 81 TYR A O 1
ATOM 636 N N . LEU A 1 82 ? -10.320 -0.333 1.306 1.00 96.88 82 LEU A N 1
ATOM 637 C CA . LEU A 1 82 ? -10.611 -0.402 -0.123 1.00 96.88 82 LEU A CA 1
ATOM 638 C C . LEU A 1 82 ? -9.820 0.662 -0.893 1.00 96.88 82 LEU A C 1
ATOM 640 O O . LEU A 1 82 ? -9.118 0.333 -1.851 1.00 96.88 82 LEU A O 1
ATOM 644 N N . PHE A 1 83 ? -9.853 1.911 -0.423 1.00 96.00 83 PHE A N 1
ATOM 645 C CA . PHE A 1 83 ? -9.103 3.013 -1.020 1.00 96.00 83 PHE A CA 1
ATOM 646 C C . PHE A 1 83 ? -7.596 2.720 -1.059 1.00 96.00 83 PHE A C 1
ATOM 648 O O . PHE A 1 83 ? -6.950 2.880 -2.099 1.00 96.00 83 PHE A O 1
ATOM 655 N N . ALA A 1 84 ? -7.027 2.230 0.046 1.00 95.81 84 ALA A N 1
ATOM 656 C CA . ALA A 1 84 ? -5.618 1.848 0.108 1.00 95.81 84 ALA A CA 1
ATOM 657 C C . ALA A 1 84 ? -5.278 0.726 -0.891 1.00 95.81 84 ALA A C 1
ATOM 659 O O . ALA A 1 84 ? -4.254 0.800 -1.577 1.00 95.81 84 ALA A O 1
ATOM 660 N N . SER A 1 85 ? -6.152 -0.277 -1.028 1.00 95.38 85 SER A N 1
ATOM 661 C CA . SER A 1 85 ? -5.975 -1.391 -1.968 1.00 95.38 85 SER A CA 1
ATOM 662 C C . SER A 1 85 ? -5.958 -0.929 -3.429 1.00 95.38 85 SER A C 1
ATOM 664 O O . SER A 1 85 ? -5.086 -1.327 -4.211 1.00 95.38 85 SER A O 1
ATOM 666 N N . GLU A 1 86 ? -6.873 -0.033 -3.804 1.00 97.31 86 GLU A N 1
ATOM 667 C CA . GLU A 1 86 ? -6.929 0.535 -5.152 1.00 97.31 86 GLU A CA 1
ATOM 668 C C . GLU A 1 86 ? -5.670 1.343 -5.483 1.00 97.31 86 GLU A C 1
ATOM 670 O O . GLU A 1 86 ? -5.095 1.195 -6.570 1.00 97.31 86 GLU A O 1
ATOM 675 N N . LYS A 1 87 ? -5.186 2.151 -4.532 1.00 97.06 87 LYS A N 1
ATOM 676 C CA . LYS A 1 87 ? -3.928 2.893 -4.686 1.00 97.06 87 LYS A CA 1
ATOM 677 C C . LYS A 1 87 ? -2.729 1.957 -4.805 1.00 97.06 87 LYS A C 1
ATOM 679 O O . LYS A 1 87 ? -1.886 2.177 -5.674 1.00 97.06 87 LYS A O 1
ATOM 684 N N . GLU A 1 88 ? -2.668 0.883 -4.021 1.00 97.25 88 GLU A N 1
ATOM 685 C CA . GLU A 1 88 ? -1.598 -0.116 -4.126 1.00 97.25 88 GLU A CA 1
ATOM 686 C C . GLU A 1 88 ? -1.585 -0.787 -5.510 1.00 97.25 88 GLU A C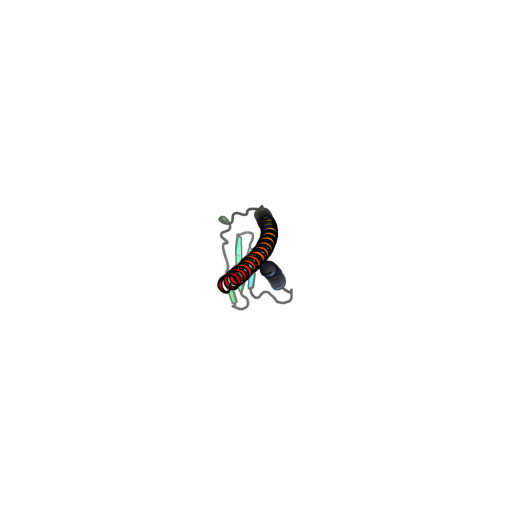 1
ATOM 688 O O . GLU A 1 88 ? -0.525 -0.947 -6.124 1.00 97.25 88 GLU A O 1
ATOM 693 N N . LYS A 1 89 ? -2.762 -1.129 -6.051 1.00 97.50 89 LYS A N 1
ATOM 694 C CA . LYS A 1 89 ? -2.894 -1.686 -7.406 1.00 97.50 89 LYS A CA 1
ATOM 695 C C . LYS A 1 89 ? -2.411 -0.700 -8.470 1.00 97.50 89 LYS A C 1
ATOM 697 O O . LYS A 1 89 ? -1.681 -1.094 -9.385 1.00 97.50 89 LYS A O 1
ATOM 702 N N . ALA A 1 90 ? -2.783 0.574 -8.348 1.00 97.56 90 ALA A N 1
ATOM 703 C CA . ALA A 1 90 ? -2.318 1.617 -9.253 1.00 97.56 90 ALA A CA 1
ATOM 704 C C . ALA A 1 90 ? -0.789 1.763 -9.197 1.00 97.56 90 ALA A C 1
ATOM 706 O O . ALA A 1 90 ? -0.149 1.791 -10.248 1.00 97.56 90 ALA A O 1
ATOM 707 N N . ILE A 1 91 ? -0.193 1.781 -8.001 1.00 97.50 91 ILE A N 1
ATOM 708 C CA . ILE A 1 91 ? 1.264 1.866 -7.816 1.00 97.50 91 ILE A CA 1
ATOM 709 C C . ILE A 1 91 ? 1.971 0.692 -8.499 1.00 97.50 91 ILE A C 1
ATOM 711 O O . ILE A 1 91 ? 2.904 0.915 -9.268 1.00 97.50 91 ILE A O 1
ATOM 715 N N . LYS A 1 92 ? 1.498 -0.546 -8.302 1.00 97.88 92 LYS A N 1
ATOM 716 C CA . LYS A 1 92 ? 2.087 -1.738 -8.943 1.00 97.88 92 LYS A CA 1
ATOM 717 C C . LYS A 1 92 ? 2.053 -1.661 -10.470 1.00 97.88 92 LYS A C 1
ATOM 719 O O . LYS A 1 92 ? 3.026 -2.023 -11.127 1.00 97.88 92 LYS A O 1
ATOM 724 N N . ASN A 1 93 ? 0.960 -1.159 -11.045 1.00 97.94 93 ASN A N 1
ATOM 725 C CA . ASN A 1 93 ? 0.863 -0.968 -12.493 1.00 97.94 93 ASN A CA 1
ATOM 726 C C . ASN A 1 93 ? 1.877 0.079 -12.993 1.00 97.94 93 ASN A C 1
ATOM 728 O O . ASN A 1 93 ? 2.595 -0.162 -13.961 1.00 97.94 93 ASN A O 1
ATOM 732 N N . HIS A 1 94 ? 1.997 1.214 -12.299 1.00 98.12 94 HIS A N 1
ATOM 733 C CA . HIS A 1 94 ? 2.992 2.233 -12.648 1.00 98.12 94 HIS A CA 1
ATOM 734 C C . HIS A 1 94 ? 4.424 1.702 -12.520 1.00 98.12 94 HIS A C 1
ATOM 736 O O . HIS A 1 94 ? 5.228 1.934 -13.417 1.00 98.12 94 HIS A O 1
ATOM 742 N N . GLN A 1 95 ? 4.731 0.921 -11.480 1.00 98.31 95 GLN A N 1
ATOM 743 C CA . GLN A 1 95 ? 6.035 0.267 -11.328 1.00 98.31 95 GLN A CA 1
ATOM 744 C C . GLN A 1 95 ? 6.354 -0.666 -12.502 1.00 98.31 95 GLN A C 1
ATOM 746 O O . GLN A 1 95 ? 7.462 -0.622 -13.030 1.00 98.31 95 GLN A O 1
ATOM 751 N N . ALA A 1 96 ? 5.382 -1.456 -12.968 1.00 98.00 96 ALA A N 1
ATOM 752 C CA . ALA A 1 96 ? 5.573 -2.326 -14.128 1.00 98.00 96 ALA A CA 1
ATOM 753 C C . ALA A 1 96 ? 5.848 -1.532 -15.419 1.00 98.00 96 ALA A C 1
ATOM 755 O O . ALA A 1 96 ? 6.682 -1.941 -16.226 1.00 98.00 96 ALA A O 1
ATOM 756 N N . LYS A 1 97 ? 5.180 -0.387 -15.615 1.00 98.19 97 LYS A N 1
ATOM 757 C CA . LYS A 1 97 ? 5.444 0.506 -16.756 1.00 98.19 97 LYS A CA 1
ATOM 758 C C . LYS A 1 97 ? 6.832 1.141 -16.677 1.00 98.19 97 LYS A C 1
ATOM 760 O O . LYS A 1 97 ? 7.535 1.158 -17.680 1.00 98.19 97 LYS A O 1
ATOM 765 N N . ILE A 1 98 ? 7.234 1.611 -15.495 1.00 98.12 98 ILE A N 1
ATOM 766 C CA . ILE A 1 98 ? 8.569 2.181 -15.263 1.00 98.12 98 ILE A CA 1
ATOM 767 C C . ILE A 1 98 ? 9.652 1.144 -15.574 1.00 98.12 98 ILE A C 1
ATOM 769 O O . ILE A 1 98 ? 10.587 1.460 -16.297 1.00 98.12 98 ILE A O 1
ATOM 773 N N . ALA A 1 99 ? 9.495 -0.099 -15.109 1.00 98.12 99 ALA A N 1
ATOM 774 C CA . ALA A 1 99 ? 10.462 -1.165 -15.372 1.00 98.12 99 ALA A CA 1
ATOM 775 C C . ALA A 1 99 ? 10.631 -1.460 -16.875 1.00 98.12 99 ALA A C 1
ATOM 777 O O . ALA A 1 99 ? 11.743 -1.703 -17.334 1.00 98.12 99 ALA A O 1
ATOM 778 N N . ARG A 1 100 ? 9.543 -1.402 -17.657 1.00 98.06 100 ARG A N 1
ATOM 779 C CA . ARG A 1 100 ? 9.615 -1.545 -19.122 1.00 98.06 100 ARG A CA 1
ATOM 780 C C . ARG A 1 100 ? 10.372 -0.387 -19.764 1.00 98.06 100 ARG A C 1
ATOM 782 O O . ARG A 1 100 ? 11.306 -0.630 -20.509 1.00 98.06 100 ARG A O 1
ATOM 789 N N . LEU A 1 101 ? 10.033 0.850 -19.401 1.00 98.31 101 LEU A N 1
ATOM 790 C CA . LEU A 1 101 ? 10.713 2.036 -19.929 1.00 98.31 101 LEU A CA 1
ATOM 791 C C . LEU A 1 101 ? 12.204 2.065 -19.573 1.00 98.31 101 LEU A C 1
ATOM 793 O O . LEU A 1 101 ? 13.015 2.507 -20.377 1.00 98.31 101 LEU A O 1
ATOM 797 N N . GLN A 1 102 ? 12.579 1.583 -18.385 1.00 98.25 102 GLN A N 1
ATOM 798 C CA . GLN A 1 102 ? 13.984 1.441 -17.999 1.00 98.25 102 GLN A CA 1
ATOM 799 C C . GLN A 1 102 ? 14.724 0.449 -18.902 1.00 98.25 102 GLN A C 1
ATOM 801 O O . GLN A 1 102 ? 15.842 0.741 -19.315 1.00 98.25 102 GLN A O 1
ATOM 806 N N . LYS A 1 103 ? 14.090 -0.678 -19.251 1.00 97.81 103 LYS A N 1
ATOM 807 C CA . LYS A 1 103 ? 14.655 -1.648 -20.199 1.00 97.81 103 LYS A CA 1
ATOM 808 C C . LYS A 1 103 ? 14.812 -1.045 -21.594 1.00 97.81 103 LYS A C 1
ATOM 810 O O . LYS A 1 103 ? 15.879 -1.158 -22.183 1.00 97.81 103 LYS A O 1
ATOM 815 N N . ASP A 1 104 ? 13.782 -0.362 -22.088 1.00 98.19 104 ASP A N 1
ATOM 816 C CA . ASP A 1 104 ? 13.815 0.281 -23.407 1.00 98.19 104 ASP A CA 1
ATOM 817 C C . ASP A 1 104 ? 14.926 1.346 -23.478 1.00 98.19 104 ASP A C 1
ATOM 819 O O . ASP A 1 104 ? 15.633 1.465 -24.479 1.00 98.19 104 ASP A O 1
ATOM 823 N N . LEU A 1 105 ? 15.130 2.100 -22.390 1.00 98.06 105 LEU A N 1
ATOM 824 C CA . LEU A 1 105 ? 16.206 3.085 -22.289 1.00 98.06 105 LEU A CA 1
ATOM 825 C C . LEU A 1 105 ? 17.597 2.430 -22.276 1.00 98.06 105 LEU A C 1
ATOM 827 O O . LEU A 1 105 ? 18.531 2.961 -22.881 1.00 98.06 105 LEU A O 1
ATOM 831 N N . GLU A 1 106 ? 17.748 1.287 -21.605 1.00 97.50 106 GLU A N 1
ATOM 832 C CA . GLU A 1 106 ? 18.995 0.517 -21.591 1.00 97.50 106 GLU A CA 1
ATOM 833 C C . GLU A 1 106 ? 19.336 -0.016 -22.991 1.00 97.50 106 GLU A C 1
ATOM 835 O O . GLU A 1 106 ? 20.462 0.165 -23.456 1.00 97.50 106 GLU A O 1
ATOM 840 N N . GLU A 1 107 ? 18.355 -0.578 -23.703 1.00 97.06 107 GLU A N 1
ATOM 841 C CA . GLU A 1 107 ? 18.515 -1.038 -25.090 1.00 97.06 107 GLU A CA 1
ATOM 842 C C . GLU A 1 107 ? 18.907 0.117 -26.023 1.00 97.06 107 GLU A C 1
ATOM 844 O O . GLU A 1 107 ? 19.861 0.003 -26.797 1.00 97.06 107 GLU A O 1
ATOM 849 N N . LEU A 1 108 ? 18.236 1.268 -25.905 1.00 97.12 108 LEU A N 1
ATOM 850 C CA . LEU A 1 108 ? 18.578 2.458 -26.683 1.00 97.12 108 LEU A CA 1
ATOM 851 C C . LEU A 1 108 ? 20.002 2.944 -26.386 1.00 97.12 108 LEU A C 1
ATOM 853 O O . LEU A 1 108 ? 20.733 3.328 -27.298 1.00 97.12 108 LEU A O 1
ATOM 857 N N . THR A 1 109 ? 20.421 2.898 -25.122 1.00 96.75 109 THR A N 1
ATOM 858 C CA . THR A 1 109 ? 21.781 3.279 -24.722 1.00 96.75 109 THR A CA 1
ATOM 859 C C . THR A 1 109 ? 22.825 2.362 -25.359 1.00 96.75 109 THR A C 1
ATOM 861 O O . THR A 1 109 ? 23.837 2.848 -25.868 1.00 96.75 109 THR A O 1
ATOM 864 N N . GLN A 1 110 ? 22.574 1.050 -25.393 1.00 96.06 110 GLN A N 1
ATOM 865 C CA . GLN A 1 110 ? 23.457 0.090 -26.061 1.00 96.06 110 GLN A CA 1
ATOM 866 C C . GLN A 1 110 ? 23.543 0.353 -27.567 1.00 96.06 110 GLN A C 1
ATOM 868 O O . GLN A 1 110 ? 24.636 0.329 -28.134 1.00 96.06 110 GLN A O 1
ATOM 873 N N . TYR A 1 111 ? 22.412 0.661 -28.209 1.00 95.06 111 TYR A N 1
ATOM 874 C CA . TYR A 1 111 ? 22.380 1.016 -29.627 1.00 95.06 111 TYR A CA 1
ATOM 875 C C . TYR A 1 111 ? 23.254 2.245 -29.901 1.00 95.06 111 TYR A C 1
ATOM 877 O O . TYR A 1 111 ? 24.165 2.180 -30.720 1.00 95.06 111 TYR A O 1
ATOM 885 N N . VAL A 1 112 ? 23.080 3.334 -29.146 1.00 95.56 112 VAL A N 1
ATOM 886 C CA . VAL A 1 112 ? 23.898 4.553 -29.292 1.00 95.56 112 VAL A CA 1
ATOM 887 C C . VAL A 1 112 ? 25.396 4.268 -29.118 1.00 95.56 112 VAL A C 1
ATOM 889 O O . VAL A 1 112 ? 26.214 4.785 -29.878 1.00 95.56 112 VAL A O 1
ATOM 892 N N . GLN A 1 113 ? 25.780 3.408 -28.170 1.00 94.81 113 GLN A N 1
ATOM 893 C CA . GLN A 1 113 ? 27.183 3.010 -28.002 1.00 94.81 113 GLN A CA 1
ATOM 894 C C . GLN A 1 113 ? 27.743 2.281 -29.231 1.00 94.81 113 GLN A C 1
ATOM 896 O O . GLN A 1 113 ? 28.889 2.523 -29.612 1.00 94.81 113 GLN A O 1
ATOM 901 N N . GLN A 1 114 ? 26.952 1.417 -29.873 1.00 93.44 114 GLN A N 1
ATOM 902 C CA . GLN A 1 114 ? 27.362 0.751 -31.113 1.00 93.44 114 GLN A CA 1
ATOM 903 C C . GLN A 1 114 ? 27.580 1.754 -32.252 1.00 93.44 114 GLN A C 1
ATOM 905 O O . GLN A 1 114 ? 28.574 1.637 -32.968 1.00 93.44 114 GLN A O 1
ATOM 910 N N . PHE A 1 115 ? 26.720 2.771 -32.377 1.00 92.19 115 PHE A N 1
ATOM 911 C CA . PHE A 1 115 ? 26.907 3.844 -33.363 1.00 92.19 115 PHE A CA 1
ATOM 912 C C . PHE A 1 115 ? 28.192 4.628 -33.124 1.00 92.19 115 PHE A C 1
ATOM 914 O O . PHE A 1 115 ? 28.961 4.813 -34.059 1.00 92.19 115 PHE A O 1
ATOM 921 N N . ASN A 1 116 ? 28.476 5.009 -31.878 1.00 91.06 116 ASN A N 1
ATOM 922 C CA . ASN A 1 116 ? 29.707 5.734 -31.550 1.00 91.06 116 ASN A CA 1
ATOM 923 C C . ASN A 1 116 ? 30.970 4.920 -31.885 1.00 91.06 116 ASN A C 1
ATOM 925 O O . ASN A 1 116 ? 31.975 5.471 -32.331 1.00 91.06 116 ASN A O 1
ATOM 929 N N . ASN A 1 117 ? 30.926 3.599 -31.689 1.00 92.81 117 ASN A N 1
ATOM 930 C CA . ASN A 1 117 ? 32.032 2.716 -32.062 1.00 92.81 117 ASN A CA 1
ATOM 931 C C . ASN A 1 117 ? 32.214 2.632 -33.583 1.00 92.81 117 ASN A C 1
ATOM 933 O O . ASN A 1 117 ? 33.352 2.608 -34.056 1.00 92.81 117 ASN A O 1
ATOM 937 N N . LEU A 1 118 ? 31.113 2.590 -34.340 1.00 93.25 118 LEU A N 1
ATOM 938 C CA . LEU A 1 118 ? 31.146 2.586 -35.801 1.00 93.25 118 LEU A CA 1
ATOM 939 C C . LEU A 1 118 ? 31.686 3.908 -36.354 1.00 93.25 118 LEU A C 1
ATOM 941 O O . LEU A 1 118 ? 32.536 3.887 -37.238 1.00 93.25 118 LEU A O 1
ATOM 945 N N . ASP A 1 119 ? 31.239 5.035 -35.806 1.00 92.69 119 ASP A N 1
ATOM 946 C CA . ASP A 1 119 ? 31.692 6.373 -36.196 1.00 92.69 119 ASP A CA 1
ATOM 947 C C . ASP A 1 119 ? 33.212 6.507 -36.018 1.00 92.69 119 ASP A C 1
ATOM 949 O O . ASP A 1 119 ? 33.952 6.781 -36.961 1.00 92.69 119 ASP A O 1
ATOM 953 N N . LYS A 1 120 ? 33.716 6.108 -34.843 1.00 93.81 120 LYS A N 1
ATOM 954 C CA . LYS A 1 120 ? 35.157 6.059 -34.561 1.00 93.81 120 LYS A CA 1
ATOM 955 C C . LYS A 1 120 ? 35.923 5.118 -35.499 1.00 93.81 120 LYS A C 1
ATOM 957 O O . LYS A 1 120 ? 37.087 5.363 -35.820 1.00 93.81 120 LYS A O 1
ATOM 962 N N . PHE A 1 121 ? 35.314 4.007 -35.908 1.00 93.69 121 PHE A N 1
ATOM 963 C CA . PHE A 1 121 ? 35.926 3.089 -36.866 1.00 93.69 121 PHE A CA 1
ATOM 964 C C . PHE A 1 121 ? 36.044 3.721 -38.260 1.00 93.69 121 PHE A C 1
ATOM 966 O O . PHE A 1 121 ? 37.098 3.600 -38.887 1.00 93.69 121 PHE A O 1
ATOM 973 N N . LEU A 1 122 ? 35.010 4.433 -38.714 1.00 93.12 122 LEU A N 1
ATOM 974 C CA . LEU A 1 122 ? 35.026 5.163 -39.983 1.00 93.12 122 LEU A CA 1
ATOM 975 C C . LEU A 1 122 ? 36.082 6.277 -39.980 1.00 93.12 122 LEU A C 1
ATOM 977 O O . LEU A 1 122 ? 36.851 6.370 -40.937 1.00 93.12 122 LEU A O 1
ATOM 981 N N . ASP A 1 123 ? 36.201 7.032 -38.886 1.00 93.50 123 ASP A N 1
ATOM 982 C CA . ASP A 1 123 ? 37.256 8.041 -38.712 1.00 93.50 123 ASP A CA 1
ATOM 983 C C . ASP A 1 123 ? 38.660 7.439 -38.852 1.00 93.50 123 ASP A C 1
ATOM 985 O O . ASP A 1 123 ? 39.535 7.996 -39.520 1.00 93.50 123 ASP A O 1
ATOM 989 N N . ASN A 1 124 ? 38.892 6.267 -38.254 1.00 93.69 124 ASN A N 1
ATOM 990 C CA . ASN A 1 124 ? 40.178 5.577 -38.364 1.00 93.69 124 ASN A CA 1
ATOM 991 C C . ASN A 1 124 ? 40.486 5.155 -39.808 1.00 93.69 124 ASN A C 1
ATOM 993 O O . ASN A 1 124 ? 41.626 5.302 -40.249 1.00 93.69 124 ASN A O 1
ATOM 997 N N . ILE A 1 125 ? 39.489 4.654 -40.549 1.00 94.06 125 ILE A N 1
ATOM 998 C CA . ILE A 1 125 ? 39.649 4.315 -41.971 1.00 94.06 125 ILE A CA 1
ATOM 999 C C . ILE A 1 125 ? 39.997 5.566 -42.776 1.00 94.06 125 ILE A C 1
ATOM 1001 O O . ILE A 1 125 ? 40.951 5.541 -43.554 1.00 94.06 125 ILE A O 1
ATOM 1005 N N . TYR A 1 126 ? 39.252 6.656 -42.581 1.00 92.75 126 TYR A N 1
ATOM 1006 C CA . TYR A 1 126 ? 39.482 7.908 -43.297 1.00 92.75 126 TYR A CA 1
ATOM 1007 C C . TYR A 1 126 ? 40.907 8.426 -43.073 1.00 92.75 126 TYR A C 1
ATOM 1009 O O . TYR A 1 126 ? 41.624 8.716 -44.030 1.00 92.75 126 TYR A O 1
ATOM 1017 N N . ASN A 1 127 ? 41.355 8.449 -41.816 1.00 92.44 127 ASN A N 1
ATOM 1018 C CA . ASN A 1 127 ? 42.710 8.865 -41.462 1.00 92.44 127 ASN A CA 1
ATOM 1019 C C . ASN A 1 127 ? 43.788 7.967 -42.093 1.00 92.44 127 ASN A C 1
ATOM 1021 O O . ASN A 1 127 ? 44.819 8.473 -42.532 1.00 92.44 127 ASN A O 1
ATOM 1025 N N . ALA A 1 128 ? 43.563 6.651 -42.170 1.00 92.19 128 ALA A N 1
ATOM 1026 C CA . ALA A 1 128 ? 44.498 5.722 -42.805 1.00 92.19 128 ALA A CA 1
ATOM 1027 C C . ALA A 1 128 ? 44.593 5.937 -44.326 1.00 92.19 128 ALA A C 1
ATOM 1029 O O . ALA A 1 128 ? 45.692 5.926 -44.880 1.00 92.19 128 ALA A O 1
ATOM 1030 N N . ILE A 1 129 ? 43.462 6.175 -44.999 1.00 91.00 129 ILE A N 1
ATOM 1031 C CA . ILE A 1 129 ? 43.429 6.493 -46.435 1.00 91.00 129 ILE A CA 1
ATOM 1032 C C . ILE A 1 129 ? 44.155 7.814 -46.706 1.00 91.00 129 ILE A C 1
ATOM 1034 O O . ILE A 1 129 ? 45.034 7.857 -47.564 1.00 91.00 129 ILE A O 1
ATOM 1038 N N . ALA A 1 130 ? 43.858 8.860 -45.930 1.00 88.75 130 ALA A N 1
ATOM 1039 C CA . ALA A 1 130 ? 44.504 10.164 -46.068 1.00 88.75 130 ALA A CA 1
ATOM 1040 C C . ALA A 1 130 ? 46.032 10.087 -45.894 1.00 88.75 130 ALA A C 1
ATOM 1042 O O . ALA A 1 130 ? 46.771 10.766 -46.604 1.00 88.75 130 ALA A O 1
ATOM 1043 N N . GLN A 1 131 ? 46.522 9.235 -44.986 1.00 83.56 131 GLN A N 1
ATOM 1044 C CA . GLN A 1 131 ? 47.958 8.991 -44.836 1.00 83.56 131 GLN A CA 1
ATOM 1045 C C . GLN A 1 131 ? 48.561 8.305 -46.066 1.00 83.56 131 GLN A C 1
ATOM 1047 O O . GLN A 1 131 ? 49.645 8.691 -46.485 1.00 83.56 131 GLN A O 1
ATOM 1052 N N . MET A 1 132 ? 47.878 7.324 -46.665 1.00 81.31 132 MET A N 1
ATOM 1053 C CA . MET A 1 132 ? 48.373 6.639 -47.868 1.00 81.31 132 MET A CA 1
ATOM 1054 C C . MET A 1 132 ? 48.469 7.569 -49.084 1.00 81.31 132 MET A C 1
ATOM 1056 O O . MET A 1 132 ? 49.440 7.473 -49.833 1.00 81.31 132 MET A O 1
ATOM 1060 N N . ASP A 1 133 ? 47.514 8.485 -49.261 1.00 72.06 133 ASP A N 1
ATOM 1061 C CA . ASP A 1 133 ? 47.550 9.470 -50.352 1.00 72.06 133 ASP A CA 1
ATOM 1062 C C . ASP A 1 133 ? 48.669 10.514 -50.180 1.00 72.06 133 ASP A C 1
ATOM 1064 O O . ASP A 1 133 ? 49.168 11.040 -51.169 1.00 72.06 133 ASP A O 1
ATOM 1068 N N . TYR A 1 134 ? 49.122 10.779 -48.949 1.00 61.62 134 TYR A N 1
ATOM 1069 C CA . TYR A 1 134 ? 50.220 11.716 -48.666 1.00 61.62 134 TYR A CA 1
ATOM 1070 C C . TYR A 1 134 ? 51.614 11.171 -49.045 1.00 61.62 134 TYR A C 1
ATOM 1072 O O . TYR A 1 134 ? 52.567 11.939 -49.170 1.00 61.62 134 TYR A O 1
ATOM 1080 N N . PHE A 1 135 ? 51.753 9.851 -49.216 1.00 53.66 135 PHE A N 1
ATOM 1081 C CA . PHE A 1 135 ? 53.008 9.177 -49.595 1.00 53.66 135 PHE A CA 1
ATOM 1082 C C . PHE A 1 135 ? 53.110 8.853 -51.096 1.00 53.66 135 PHE A C 1
ATOM 1084 O O . PHE A 1 135 ? 54.034 8.144 -51.505 1.00 53.66 135 PHE A O 1
ATOM 1091 N N . LYS A 1 136 ? 52.166 9.339 -51.905 1.00 53.22 136 LYS A N 1
ATOM 1092 C CA . LYS A 1 136 ? 52.074 9.096 -53.347 1.00 53.22 136 LYS A CA 1
ATOM 1093 C C . LYS A 1 136 ? 52.501 10.325 -54.143 1.00 53.22 136 LYS A C 1
ATOM 1095 O O . LYS A 1 136 ? 53.129 10.118 -55.204 1.00 53.22 136 LYS A O 1
#

Mean predicted aligned error: 16.61 Å

pLDDT: mean 81.35, std 15.65, range [45.09, 98.31]

Nearest PDB structures (foldseek):
  8rap-assembly1_M  TM=4.109E-01  e=1.096E+00  Saccharomyces cerevisiae
  8rnu-assembly1_C  TM=4.522E-01  e=3.210E+00  Homo sapiens
  2v7y-assembly1_A  TM=3.334E-01  e=4.997E+00  Geobacillus kaustophilus HTA426

Secondary structure (DSSP, 8-state):
-HHHHHHHHHHHHHHHHHHHHS--TTS--SEEEEEETTTTEEEEEETTTTEEEEEEE--GGG----TTHHHHHHHHHHHHHHHHHHHHHHHHHHHHHHHHHHHHHHHHHHHHHHHHHHHHHHHHHHHHHHHHHHT-

Sequence (136 aa):
MFFKTYQKLLGAGCLALYLAGCGSDSSEPLVEVEKNSFNSTVKIISKTDNIEIQDLKLNRGNCEHDQNFLVKLIQDTANEYLFASEKEKAIKNHQAKIARLQKDLEELTQYVQQFNNLDKFLDNIYNAIAQMDYFK